Protein AF-A0A0B6D1J1-F1 (afdb_monomer)

Nearest PDB structures (foldseek):
  4tx5-assembly1_B  TM=2.620E-01  e=3.033E+00  Homo sapiens
  8auw-assembly1_D  TM=2.112E-01  e=9.955E+00  Homo sapiens

Mean predicted aligned error: 6.79 Å

pLDDT: mean 83.83, std 11.92, range [48.34, 97.12]

Structure (mmCIF, N/CA/C/O backbone):
data_AF-A0A0B6D1J1-F1
#
_entry.id   AF-A0A0B6D1J1-F1
#
loop_
_atom_site.group_PDB
_atom_site.id
_atom_site.type_symbol
_atom_site.label_atom_id
_atom_site.label_alt_id
_atom_site.label_comp_id
_atom_site.label_asym_id
_atom_site.label_entity_id
_atom_site.label_seq_id
_atom_site.pdbx_PDB_ins_code
_atom_site.Cartn_x
_atom_site.Cartn_y
_atom_site.Cartn_z
_atom_site.occupancy
_atom_site.B_iso_or_equiv
_atom_site.auth_seq_id
_atom_site.auth_comp_id
_atom_site.auth_asym_id
_atom_site.auth_atom_id
_atom_site.pdbx_PDB_model_num
ATOM 1 N N . MET A 1 1 ? -19.325 5.969 11.386 1.00 82.75 1 MET A N 1
ATOM 2 C CA . MET A 1 1 ? -17.862 6.088 11.192 1.00 82.75 1 MET A CA 1
ATOM 3 C C . MET A 1 1 ? -17.339 7.355 11.853 1.00 82.75 1 MET A C 1
ATOM 5 O O . MET A 1 1 ? -17.846 8.432 11.535 1.00 82.75 1 MET A O 1
ATOM 9 N N . SER A 1 2 ? -16.358 7.244 12.753 1.00 88.56 2 SER A N 1
ATOM 10 C CA . SER A 1 2 ? -15.745 8.402 13.421 1.00 88.56 2 SER A CA 1
ATOM 11 C C . SER A 1 2 ? -14.986 9.317 12.447 1.00 88.56 2 SER A C 1
ATOM 13 O O . SER A 1 2 ? -14.601 8.911 11.347 1.00 88.56 2 SER A O 1
ATOM 15 N N . LYS A 1 3 ? -14.756 10.581 12.847 1.00 91.69 3 LYS A N 1
ATOM 16 C CA . LYS A 1 3 ? -13.956 11.548 12.063 1.00 91.69 3 LYS A CA 1
ATOM 17 C C . LYS A 1 3 ? -12.537 11.027 11.802 1.00 91.69 3 LYS A C 1
ATOM 19 O O . LYS A 1 3 ? -12.043 11.158 10.689 1.00 91.69 3 LYS A O 1
ATOM 24 N N . ARG A 1 4 ? -11.922 10.391 12.805 1.00 93.44 4 ARG A N 1
ATOM 25 C CA . ARG A 1 4 ? -10.572 9.811 12.715 1.00 93.44 4 ARG A CA 1
ATOM 26 C C . ARG A 1 4 ? -10.514 8.728 11.644 1.00 93.44 4 ARG A C 1
ATOM 28 O O . ARG A 1 4 ? -9.652 8.767 10.778 1.00 93.44 4 ARG A O 1
ATOM 35 N N . LEU A 1 5 ? -11.497 7.831 11.635 1.00 93.31 5 LEU A N 1
ATOM 36 C CA . LEU A 1 5 ? -11.566 6.764 10.647 1.00 93.31 5 LEU A CA 1
ATOM 37 C C . LEU A 1 5 ? -11.818 7.317 9.234 1.00 93.31 5 LEU A C 1
ATOM 39 O O . LEU A 1 5 ? -11.213 6.840 8.283 1.00 93.31 5 LEU A O 1
ATOM 43 N N . LYS A 1 6 ? -12.627 8.381 9.074 1.00 93.81 6 LYS A N 1
ATOM 44 C CA . LYS A 1 6 ? -12.789 9.071 7.772 1.00 93.81 6 LYS A CA 1
ATOM 45 C C . LYS A 1 6 ? -11.457 9.560 7.207 1.00 93.81 6 LYS A C 1
ATOM 47 O O . LYS A 1 6 ? -11.212 9.355 6.024 1.00 93.81 6 LYS A O 1
ATOM 52 N N . ILE A 1 7 ? -10.609 10.154 8.045 1.00 95.44 7 ILE A N 1
ATOM 53 C CA . ILE A 1 7 ? -9.272 10.612 7.643 1.00 95.44 7 ILE A CA 1
ATOM 54 C C . ILE A 1 7 ? -8.420 9.431 7.172 1.00 95.44 7 ILE A C 1
ATOM 56 O O . ILE A 1 7 ? -7.828 9.519 6.104 1.00 95.44 7 ILE A O 1
ATOM 60 N N . ILE A 1 8 ? -8.427 8.307 7.900 1.00 96.75 8 ILE A N 1
ATOM 61 C CA . ILE A 1 8 ? -7.699 7.093 7.495 1.00 96.75 8 ILE A CA 1
ATOM 62 C C . ILE A 1 8 ? -8.105 6.636 6.091 1.00 96.75 8 ILE A C 1
ATOM 64 O O . ILE A 1 8 ? -7.239 6.407 5.254 1.00 96.75 8 ILE A O 1
ATOM 68 N N . PHE A 1 9 ? -9.405 6.553 5.797 1.00 96.12 9 PHE A N 1
ATOM 69 C CA . PHE A 1 9 ? -9.865 6.153 4.464 1.00 96.12 9 PHE A CA 1
ATOM 70 C C . PHE A 1 9 ? -9.455 7.144 3.367 1.00 96.12 9 PHE A C 1
ATOM 72 O O . PHE A 1 9 ? -9.105 6.709 2.272 1.00 96.12 9 PHE A O 1
ATOM 79 N N . TYR A 1 10 ? -9.450 8.453 3.640 1.00 95.75 10 TYR A N 1
ATOM 80 C CA . TYR A 1 10 ? -8.953 9.439 2.674 1.00 95.75 10 TYR A CA 1
ATOM 81 C C . TYR A 1 10 ? -7.457 9.283 2.411 1.00 95.75 10 TYR A C 1
ATOM 83 O O . TYR A 1 10 ? -7.052 9.245 1.253 1.00 95.75 10 TYR A O 1
ATOM 91 N N . VAL A 1 11 ? -6.652 9.131 3.465 1.00 96.75 11 VAL A N 1
ATOM 92 C CA . VAL A 1 11 ? -5.207 8.908 3.332 1.00 96.75 11 VAL A CA 1
ATOM 93 C C . VAL A 1 11 ? -4.943 7.625 2.546 1.00 96.75 11 VAL A C 1
ATOM 95 O O . VAL A 1 11 ? -4.202 7.661 1.572 1.00 96.75 11 VAL A O 1
ATOM 98 N N . LEU A 1 12 ? -5.607 6.514 2.886 1.00 96.69 12 LEU A N 1
ATOM 99 C CA . LEU A 1 12 ? -5.484 5.262 2.132 1.00 96.69 12 LEU A CA 1
ATOM 100 C C . LEU A 1 12 ? -5.881 5.435 0.663 1.00 96.69 12 LEU A C 1
ATOM 102 O O . LEU A 1 12 ? -5.181 4.938 -0.209 1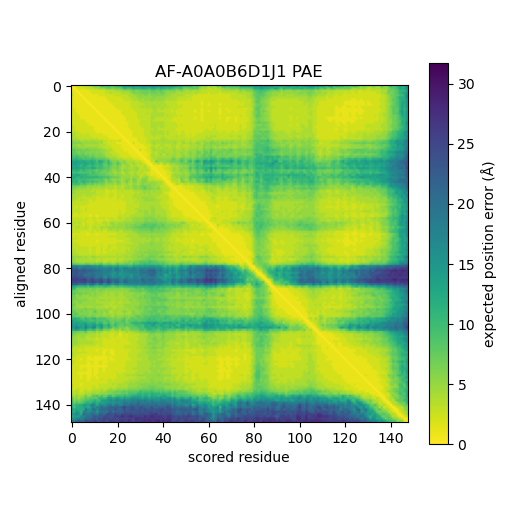.00 96.69 12 LEU A O 1
ATOM 106 N N . THR A 1 13 ? -6.954 6.173 0.372 1.00 95.81 13 THR A N 1
ATOM 107 C CA . THR A 1 13 ? -7.370 6.437 -1.016 1.00 95.81 13 THR A CA 1
ATOM 108 C C . THR A 1 13 ? -6.271 7.165 -1.789 1.00 95.81 13 THR A C 1
ATOM 110 O O . THR A 1 13 ? -5.932 6.752 -2.892 1.00 95.81 13 THR A O 1
ATOM 113 N N . ILE A 1 14 ? -5.677 8.208 -1.200 1.00 95.69 14 ILE A N 1
ATOM 114 C CA . ILE A 1 14 ? -4.584 8.967 -1.822 1.00 95.69 14 ILE A CA 1
ATOM 115 C C . ILE A 1 14 ? -3.379 8.058 -2.085 1.00 95.69 14 ILE A C 1
ATOM 117 O O . ILE A 1 14 ? -2.863 8.044 -3.198 1.00 95.69 14 ILE A O 1
ATOM 121 N N . LEU A 1 15 ? -2.971 7.256 -1.097 1.00 95.94 15 LEU A N 1
ATOM 122 C CA . LEU A 1 15 ? -1.832 6.344 -1.233 1.00 95.94 15 LEU A CA 1
ATOM 123 C C . LEU A 1 15 ? -2.053 5.304 -2.342 1.00 95.94 15 LEU A C 1
ATOM 125 O O . LEU A 1 15 ? -1.155 5.051 -3.140 1.00 95.94 15 LEU A O 1
ATOM 129 N N . TYR A 1 16 ? -3.257 4.739 -2.441 1.00 94.44 16 TYR A N 1
ATOM 130 C CA . TYR A 1 16 ? -3.592 3.794 -3.507 1.00 94.44 16 TYR A CA 1
ATOM 131 C C . TYR A 1 16 ? -3.670 4.460 -4.889 1.00 94.44 16 TYR A C 1
ATOM 133 O O . TYR A 1 16 ? -3.231 3.867 -5.872 1.00 94.44 16 TYR A O 1
ATOM 141 N N . ILE A 1 17 ? -4.155 5.703 -4.984 1.00 93.75 17 ILE A N 1
ATOM 142 C CA . ILE A 1 17 ? -4.114 6.477 -6.235 1.00 93.75 17 ILE A CA 1
ATOM 143 C C . ILE A 1 17 ? -2.665 6.719 -6.674 1.00 93.75 17 ILE A C 1
ATOM 145 O O . ILE A 1 17 ? -2.356 6.539 -7.851 1.00 93.75 17 ILE A O 1
ATOM 149 N N . MET A 1 18 ? -1.767 7.067 -5.745 1.00 93.56 18 MET A N 1
ATOM 150 C CA . MET A 1 18 ? -0.338 7.219 -6.045 1.00 93.56 18 MET A CA 1
ATOM 151 C C . MET A 1 18 ? 0.251 5.924 -6.619 1.00 93.56 18 MET A C 1
ATOM 153 O O . MET A 1 18 ? 0.915 5.976 -7.653 1.00 93.56 18 MET A O 1
ATOM 157 N N . LEU A 1 19 ? -0.064 4.764 -6.022 1.00 91.38 19 LEU A N 1
ATOM 158 C CA . LEU A 1 19 ? 0.367 3.464 -6.550 1.00 91.38 19 LEU A CA 1
ATOM 159 C C . LEU A 1 19 ? -0.160 3.200 -7.960 1.00 91.38 19 LEU A C 1
ATOM 161 O O . LEU A 1 19 ? 0.594 2.730 -8.810 1.00 91.38 19 LEU A O 1
ATOM 165 N N . ILE A 1 20 ? -1.434 3.498 -8.228 1.00 91.06 20 ILE A N 1
ATOM 166 C CA . ILE A 1 20 ? -2.028 3.310 -9.558 1.00 91.06 20 ILE A CA 1
ATOM 167 C C . ILE A 1 20 ? -1.290 4.164 -10.591 1.00 91.06 20 ILE A C 1
ATOM 169 O O . ILE A 1 20 ? -0.881 3.644 -11.627 1.00 91.06 20 ILE A O 1
ATOM 173 N N . ILE A 1 21 ? -1.076 5.449 -10.299 1.00 90.88 21 ILE A N 1
ATOM 174 C CA . ILE A 1 21 ? -0.376 6.371 -11.203 1.00 90.88 21 ILE A CA 1
ATOM 175 C C . ILE A 1 21 ? 1.051 5.880 -11.472 1.00 90.88 21 ILE A C 1
ATOM 177 O O . ILE A 1 21 ? 1.469 5.821 -12.628 1.00 90.88 21 ILE A O 1
ATOM 181 N N . ALA A 1 22 ? 1.782 5.477 -10.431 1.00 89.00 22 ALA A N 1
ATOM 182 C CA . ALA A 1 22 ? 3.161 5.017 -10.563 1.00 89.00 22 ALA A CA 1
ATOM 183 C C . ALA A 1 22 ? 3.280 3.708 -11.365 1.00 89.00 22 ALA A C 1
ATOM 185 O O . ALA A 1 22 ? 4.216 3.546 -12.154 1.00 89.00 22 ALA A O 1
ATOM 186 N N . ASN A 1 23 ? 2.310 2.799 -11.209 1.00 86.12 23 ASN A N 1
ATOM 187 C CA . ASN A 1 23 ? 2.220 1.584 -12.018 1.00 86.12 23 ASN A CA 1
ATOM 188 C C . ASN A 1 23 ? 1.908 1.917 -13.480 1.00 86.12 23 ASN A C 1
ATOM 190 O O . ASN A 1 23 ? 2.616 1.442 -14.359 1.00 86.12 23 ASN A O 1
ATOM 194 N N . ILE A 1 24 ? 0.911 2.766 -13.761 1.00 86.88 24 ILE A N 1
ATOM 195 C CA . ILE A 1 24 ? 0.579 3.175 -15.138 1.00 86.88 24 ILE A CA 1
ATOM 196 C C . ILE A 1 24 ? 1.794 3.809 -15.820 1.00 86.88 24 ILE A C 1
ATOM 198 O O . ILE A 1 24 ? 2.106 3.454 -16.954 1.00 86.88 24 ILE A O 1
ATOM 202 N N . TRP A 1 25 ? 2.511 4.698 -15.128 1.00 86.31 25 TRP A N 1
ATOM 203 C CA . TRP A 1 25 ? 3.728 5.303 -15.665 1.00 86.31 25 TRP A CA 1
ATOM 204 C C . TRP A 1 25 ? 4.784 4.239 -15.996 1.00 86.31 25 TRP A C 1
ATOM 206 O O . TRP A 1 25 ? 5.299 4.222 -17.113 1.00 86.31 25 TRP A O 1
ATOM 216 N N . GLY A 1 26 ? 5.049 3.302 -15.081 1.00 82.25 26 GLY A N 1
ATOM 217 C CA . GLY A 1 26 ? 5.978 2.196 -15.333 1.00 82.25 26 GLY A CA 1
ATOM 218 C C . GLY A 1 26 ? 5.592 1.367 -16.565 1.00 82.25 26 GLY A C 1
ATOM 219 O O . GLY A 1 26 ? 6.431 1.111 -17.428 1.00 82.25 26 GLY A O 1
ATOM 220 N N . LEU A 1 27 ? 4.306 1.028 -16.703 1.00 83.38 27 LEU A N 1
ATOM 221 C CA . LEU A 1 27 ? 3.784 0.275 -17.848 1.00 83.38 27 LEU A CA 1
ATOM 222 C C . LEU A 1 27 ? 3.956 1.029 -19.170 1.00 83.38 27 LEU A C 1
ATOM 224 O O . LEU A 1 27 ? 4.368 0.430 -20.160 1.00 83.38 27 LEU A O 1
ATOM 228 N N . VAL A 1 28 ? 3.682 2.337 -19.192 1.00 84.50 28 VAL A N 1
ATOM 229 C CA . VAL A 1 28 ? 3.886 3.181 -20.381 1.00 84.50 28 VAL A CA 1
ATOM 230 C C . VAL A 1 28 ? 5.371 3.265 -20.745 1.00 84.50 28 VAL A C 1
ATOM 232 O O . VAL A 1 28 ? 5.718 3.170 -21.920 1.00 84.50 28 VAL A O 1
ATOM 235 N N . GLY A 1 29 ? 6.259 3.385 -19.754 1.00 81.94 29 GLY A N 1
ATOM 236 C CA . GLY A 1 29 ? 7.708 3.399 -19.971 1.00 81.94 29 GLY A CA 1
ATOM 237 C C . GLY A 1 29 ? 8.219 2.115 -20.633 1.00 81.94 29 GLY A C 1
ATOM 238 O O . GLY A 1 29 ? 8.954 2.178 -21.621 1.00 81.94 29 GLY A O 1
ATOM 239 N N . ILE A 1 30 ? 7.769 0.954 -20.148 1.00 80.62 30 ILE A N 1
ATOM 240 C CA . ILE A 1 30 ? 8.089 -0.350 -20.748 1.00 80.62 30 ILE A CA 1
ATOM 241 C C . ILE A 1 30 ? 7.471 -0.463 -22.147 1.00 80.62 30 ILE A C 1
ATOM 243 O O . ILE A 1 30 ? 8.162 -0.872 -23.077 1.00 80.62 30 ILE A O 1
ATOM 247 N N . ALA A 1 31 ? 6.213 -0.044 -22.330 1.00 84.12 31 ALA A N 1
ATOM 248 C CA . ALA A 1 31 ? 5.531 -0.092 -23.626 1.00 84.12 31 ALA A CA 1
ATOM 249 C C . ALA A 1 31 ? 6.293 0.688 -24.704 1.00 84.12 31 ALA A C 1
ATOM 251 O O . ALA A 1 31 ? 6.473 0.192 -25.813 1.00 84.12 31 ALA A O 1
ATOM 252 N N . ASN A 1 32 ? 6.766 1.887 -24.360 1.00 85.12 32 ASN A N 1
ATOM 253 C CA . ASN A 1 32 ? 7.506 2.753 -25.273 1.00 85.12 32 ASN A CA 1
ATOM 254 C C . ASN A 1 32 ? 8.905 2.211 -25.600 1.00 85.12 32 ASN A C 1
ATOM 256 O O . ASN A 1 32 ? 9.427 2.498 -26.673 1.00 85.12 32 ASN A O 1
ATOM 260 N N . SER A 1 33 ? 9.507 1.445 -24.687 1.00 86.12 33 SER A N 1
ATOM 261 C CA . SER A 1 33 ? 10.897 0.983 -24.813 1.00 86.12 33 SER A CA 1
ATOM 262 C C . SER A 1 33 ? 11.013 -0.416 -25.425 1.00 86.12 33 SER A C 1
ATOM 264 O O . SER A 1 33 ? 11.943 -0.683 -26.178 1.00 86.12 33 SER A O 1
ATOM 266 N N . PHE A 1 34 ? 10.069 -1.308 -25.116 1.00 84.81 34 PHE A N 1
ATOM 267 C CA . PHE A 1 34 ? 10.130 -2.736 -25.456 1.00 84.81 34 PHE A CA 1
ATOM 268 C C . PHE A 1 34 ? 8.861 -3.258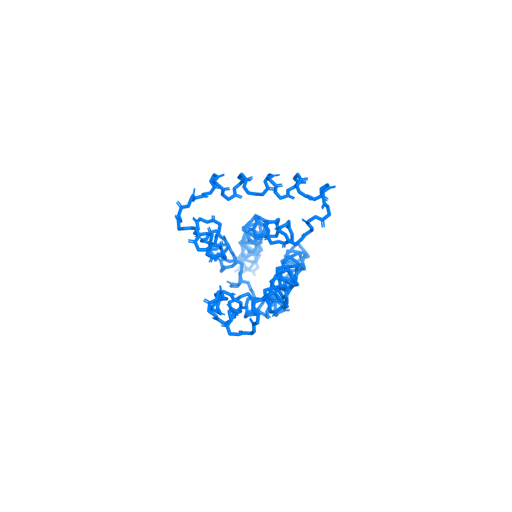 -26.149 1.00 84.81 34 PHE A C 1
ATOM 270 O O . PHE A 1 34 ? 8.820 -4.407 -26.586 1.00 84.81 34 PHE A O 1
ATOM 277 N N . GLY A 1 35 ? 7.826 -2.423 -26.282 1.00 85.12 35 GLY A N 1
ATOM 278 C CA . GLY A 1 35 ? 6.553 -2.791 -26.894 1.00 85.12 35 GLY A CA 1
ATOM 279 C C . GLY A 1 35 ? 5.553 -3.436 -25.926 1.00 85.12 35 GLY A C 1
ATOM 280 O O . GLY A 1 35 ? 5.866 -3.835 -24.806 1.00 85.12 35 GLY A O 1
ATOM 281 N N . VAL A 1 36 ? 4.298 -3.542 -26.374 1.00 81.75 36 VAL A N 1
ATOM 282 C CA . VAL A 1 36 ? 3.153 -3.987 -25.550 1.00 81.75 36 VAL A CA 1
ATOM 283 C C . VAL A 1 36 ? 3.253 -5.460 -25.133 1.00 81.75 36 VAL A C 1
ATOM 285 O O . VAL A 1 36 ? 2.791 -5.824 -24.053 1.00 81.75 36 VAL A O 1
ATOM 288 N N . SER A 1 37 ? 3.875 -6.315 -25.950 1.00 80.12 37 SER A N 1
ATOM 289 C CA . SER A 1 37 ? 4.071 -7.733 -25.616 1.00 80.12 37 SER A CA 1
ATOM 290 C C . SER A 1 37 ? 4.930 -7.916 -24.366 1.00 80.12 37 SER A C 1
ATOM 292 O O . SER A 1 37 ? 4.629 -8.778 -23.542 1.00 80.12 37 SER A O 1
ATOM 294 N N . GLU A 1 38 ? 5.949 -7.072 -24.194 1.00 78.25 38 GLU A N 1
ATOM 295 C CA . GLU A 1 38 ? 6.848 -7.134 -23.041 1.00 78.25 38 GLU A CA 1
ATOM 296 C C . GLU A 1 38 ? 6.195 -6.560 -21.780 1.00 78.25 38 GLU A C 1
ATOM 298 O O . GLU A 1 38 ? 6.391 -7.057 -20.675 1.00 78.25 38 GLU A O 1
ATOM 303 N N . VAL A 1 39 ? 5.308 -5.574 -21.934 1.00 76.12 39 VAL A N 1
ATOM 304 C CA . VAL A 1 39 ? 4.470 -5.106 -20.824 1.00 76.12 39 VAL A CA 1
ATOM 305 C C . VAL A 1 39 ? 3.640 -6.260 -20.271 1.00 76.12 39 VAL A C 1
ATOM 307 O O . VAL A 1 39 ? 3.629 -6.486 -19.065 1.00 76.12 39 VAL A O 1
ATOM 310 N N . LEU A 1 40 ? 2.972 -7.029 -21.131 1.00 75.81 40 LEU A N 1
ATOM 311 C CA . LEU A 1 40 ? 2.130 -8.144 -20.690 1.00 75.81 40 LEU A CA 1
ATOM 312 C C . LEU A 1 40 ? 2.936 -9.272 -20.030 1.00 75.81 40 LEU A C 1
ATOM 314 O O . LEU A 1 40 ? 2.426 -9.913 -19.113 1.00 75.81 40 LEU A O 1
ATOM 318 N N . SER A 1 41 ? 4.182 -9.500 -20.458 1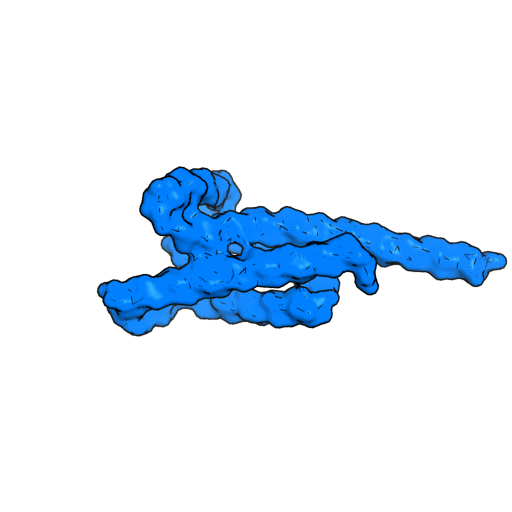.00 75.38 41 SER A N 1
ATOM 319 C CA . SER A 1 41 ? 5.054 -10.522 -19.869 1.00 75.38 41 SER A CA 1
ATOM 320 C C . SER A 1 41 ? 5.626 -10.091 -18.510 1.00 75.38 41 SER A C 1
ATOM 322 O O . SER A 1 41 ? 5.795 -10.928 -17.618 1.00 75.38 41 SER A O 1
ATOM 324 N N . GLN A 1 42 ? 5.908 -8.798 -18.322 1.00 70.00 42 GLN A N 1
ATOM 325 C CA . GLN A 1 42 ? 6.526 -8.270 -17.102 1.00 70.00 42 GLN A CA 1
ATOM 326 C C . GLN A 1 42 ? 5.520 -7.760 -16.061 1.00 70.00 42 GLN A C 1
ATOM 328 O O . GLN A 1 42 ? 5.851 -7.677 -14.878 1.00 70.00 42 GLN A O 1
ATOM 333 N N . THR A 1 43 ? 4.277 -7.474 -16.454 1.00 73.19 43 THR A N 1
ATOM 334 C CA . THR A 1 43 ? 3.253 -6.980 -15.526 1.00 73.19 43 THR A CA 1
ATOM 335 C C . THR A 1 43 ? 2.710 -8.094 -14.647 1.00 73.19 43 THR A 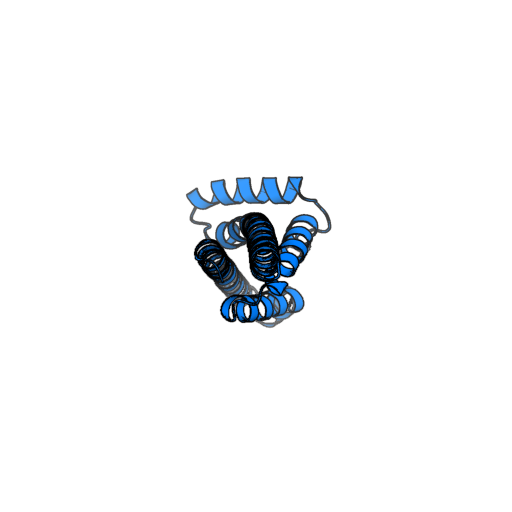C 1
ATOM 337 O O . THR A 1 43 ? 2.138 -9.074 -15.125 1.00 73.19 43 THR A O 1
ATOM 340 N N . ASN A 1 44 ? 2.754 -7.894 -13.332 1.00 77.56 44 ASN A N 1
ATOM 341 C CA . ASN A 1 44 ? 1.968 -8.707 -12.416 1.00 77.56 44 ASN A CA 1
ATOM 342 C C . ASN A 1 44 ? 0.49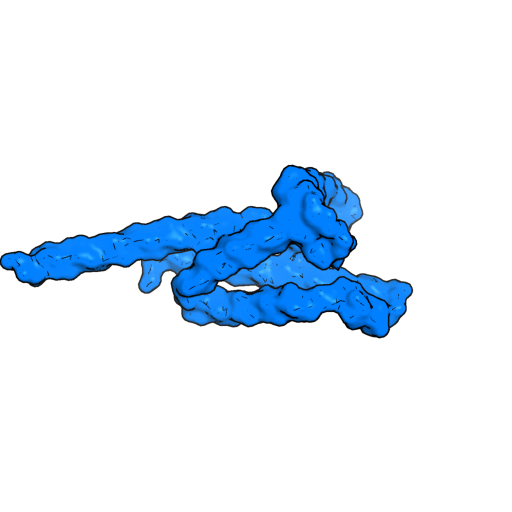6 -8.249 -12.450 1.00 77.56 44 ASN A C 1
ATOM 344 O O . ASN A 1 44 ? 0.066 -7.400 -11.668 1.00 77.56 44 ASN A O 1
ATOM 348 N N . VAL A 1 45 ? -0.283 -8.801 -13.387 1.00 75.94 45 VAL A N 1
ATOM 349 C CA . VAL A 1 45 ? -1.700 -8.439 -13.598 1.00 75.94 45 VAL A CA 1
ATOM 350 C C . VAL A 1 45 ? -2.531 -8.636 -12.325 1.00 75.94 45 VAL A C 1
ATOM 352 O O . VAL A 1 45 ? -3.409 -7.827 -12.026 1.00 75.94 45 VAL A O 1
ATOM 355 N N . ILE A 1 46 ? -2.216 -9.666 -11.531 1.00 79.31 46 ILE A N 1
ATOM 356 C CA . ILE A 1 46 ? -2.894 -9.950 -10.259 1.00 79.31 46 ILE A CA 1
ATOM 357 C C . ILE A 1 46 ? -2.698 -8.790 -9.279 1.00 79.31 46 ILE A C 1
ATOM 359 O O . ILE A 1 46 ? -3.656 -8.358 -8.639 1.00 79.31 46 ILE A O 1
ATOM 363 N N . TYR A 1 47 ? -1.484 -8.247 -9.190 1.00 81.88 47 TYR A N 1
ATOM 364 C CA . TYR A 1 47 ? -1.188 -7.102 -8.331 1.00 81.88 47 TYR A CA 1
ATOM 365 C C . TYR A 1 47 ? -1.955 -5.841 -8.754 1.00 81.88 47 TYR A C 1
ATOM 367 O O . TYR A 1 47 ? -2.582 -5.194 -7.912 1.00 81.88 47 TYR A O 1
ATOM 375 N N . VAL A 1 48 ? -1.977 -5.525 -10.053 1.00 83.06 48 VAL A N 1
ATOM 376 C CA . VAL A 1 48 ? -2.707 -4.354 -10.574 1.00 83.06 48 VAL A CA 1
ATOM 377 C C . VAL A 1 48 ? -4.206 -4.473 -10.285 1.00 83.06 48 VAL A C 1
ATOM 379 O O . VAL A 1 48 ? -4.819 -3.536 -9.772 1.00 83.06 48 VAL A O 1
ATOM 382 N N . LEU A 1 49 ? -4.795 -5.646 -10.539 1.00 87.00 49 LEU A N 1
ATOM 383 C CA . LEU A 1 49 ? -6.199 -5.908 -10.224 1.00 87.00 49 LEU A CA 1
ATOM 384 C C . LEU A 1 49 ? -6.476 -5.802 -8.719 1.00 87.00 49 LEU A C 1
ATOM 386 O O . LEU A 1 49 ? -7.471 -5.192 -8.326 1.00 87.00 49 LEU A O 1
ATOM 390 N N . ALA A 1 50 ? -5.592 -6.336 -7.873 1.00 87.75 50 ALA A N 1
ATOM 391 C CA . ALA A 1 50 ? -5.737 -6.259 -6.422 1.00 87.75 50 ALA A CA 1
ATOM 392 C C . ALA A 1 50 ? -5.753 -4.806 -5.924 1.00 87.75 50 ALA A C 1
ATOM 394 O O . ALA A 1 50 ? -6.623 -4.441 -5.132 1.00 87.75 50 ALA A O 1
ATOM 395 N N . ILE A 1 51 ? -4.851 -3.955 -6.427 1.00 90.50 51 ILE A N 1
ATOM 396 C CA . ILE A 1 51 ? -4.828 -2.522 -6.103 1.00 90.50 51 ILE A CA 1
ATOM 397 C C . ILE A 1 51 ? -6.142 -1.850 -6.497 1.00 90.50 51 ILE A C 1
ATOM 399 O O . ILE A 1 51 ? -6.719 -1.128 -5.682 1.00 90.50 51 ILE A O 1
ATOM 403 N N . LEU A 1 52 ? -6.644 -2.094 -7.709 1.00 91.06 52 LEU A N 1
ATOM 404 C CA . LEU A 1 52 ? -7.888 -1.485 -8.191 1.00 91.06 52 LEU A CA 1
ATOM 405 C C . LEU A 1 52 ? -9.095 -1.901 -7.340 1.00 91.06 52 LEU A C 1
ATOM 407 O O . LEU A 1 52 ? -9.877 -1.052 -6.904 1.00 91.06 52 LEU A O 1
ATOM 411 N N . VAL A 1 53 ? -9.218 -3.197 -7.044 1.00 91.88 53 VAL A N 1
ATOM 412 C CA . VAL A 1 53 ? -10.301 -3.743 -6.214 1.00 91.88 53 VAL A CA 1
ATOM 413 C C . VAL A 1 53 ? -10.251 -3.163 -4.800 1.00 91.88 53 VAL A C 1
ATOM 415 O O . VAL A 1 53 ? -11.273 -2.725 -4.269 1.00 91.88 53 VAL A O 1
ATOM 418 N N . ILE A 1 54 ? -9.067 -3.095 -4.192 1.00 93.06 54 ILE A N 1
ATOM 419 C CA . ILE A 1 54 ? -8.907 -2.521 -2.853 1.00 93.06 54 ILE A CA 1
ATOM 420 C C . ILE A 1 54 ? -9.244 -1.031 -2.850 1.00 93.06 54 ILE A C 1
ATOM 422 O O . ILE A 1 54 ? -9.995 -0.582 -1.986 1.00 93.06 54 ILE A O 1
ATOM 426 N N . THR A 1 55 ? -8.784 -0.278 -3.849 1.00 93.19 55 THR A N 1
ATOM 427 C CA . THR A 1 55 ? -9.095 1.154 -3.994 1.00 93.19 55 THR A CA 1
ATOM 428 C C . THR A 1 55 ? -10.604 1.395 -4.059 1.00 93.19 55 THR A C 1
ATOM 430 O O . THR A 1 55 ? -11.131 2.303 -3.405 1.00 93.19 55 THR A O 1
ATOM 433 N N . PHE A 1 56 ? -11.332 0.540 -4.781 1.00 92.62 56 PHE A N 1
ATOM 434 C CA . PHE A 1 56 ? -12.790 0.585 -4.832 1.00 92.62 56 PHE A CA 1
ATOM 435 C C . PHE A 1 56 ? -13.431 0.343 -3.453 1.00 92.62 56 PHE A C 1
ATOM 437 O O . PHE A 1 56 ? -14.320 1.091 -3.035 1.00 92.62 56 PHE A O 1
ATOM 444 N N . PHE A 1 57 ? -12.961 -0.657 -2.701 1.00 92.69 57 PHE A N 1
ATOM 445 C CA . PHE A 1 57 ? -13.472 -0.939 -1.355 1.00 92.69 57 PHE A CA 1
ATOM 446 C C . PHE A 1 57 ? -13.118 0.141 -0.321 1.00 92.69 57 PHE A C 1
ATOM 448 O O . PHE A 1 57 ? -13.947 0.445 0.544 1.00 92.69 57 PHE A O 1
ATOM 455 N N . ILE A 1 58 ? -11.939 0.762 -0.428 1.00 92.25 58 ILE A N 1
ATOM 456 C CA . ILE A 1 58 ? -11.555 1.935 0.372 1.00 92.25 58 ILE A CA 1
ATOM 457 C C . ILE A 1 58 ? -12.509 3.098 0.074 1.00 92.25 58 ILE A C 1
ATOM 459 O O . ILE A 1 58 ? -13.018 3.725 1.004 1.00 92.25 58 ILE A O 1
ATOM 463 N N . SER A 1 59 ? -12.830 3.339 -1.199 1.00 88.81 59 SER A N 1
ATOM 464 C CA . SER A 1 59 ? -13.762 4.400 -1.614 1.00 88.81 59 SER A CA 1
ATOM 465 C C . SER A 1 59 ? -15.171 4.191 -1.044 1.00 88.81 59 SER A C 1
ATOM 467 O O . SER A 1 59 ? -15.826 5.143 -0.620 1.00 88.81 59 SER A O 1
ATOM 469 N N . LYS A 1 60 ? -15.611 2.931 -0.928 1.00 92.25 60 LYS A N 1
ATOM 470 C CA . LYS A 1 60 ? -16.858 2.551 -0.239 1.00 92.25 60 LYS A CA 1
ATOM 471 C C . LYS A 1 60 ? -16.778 2.595 1.291 1.00 92.25 60 LYS A C 1
ATOM 473 O O . LYS A 1 60 ? -17.785 2.361 1.954 1.00 92.25 60 LYS A O 1
ATOM 478 N N . ARG A 1 61 ? -15.612 2.911 1.863 1.00 89.44 61 ARG A N 1
ATOM 479 C CA . ARG A 1 61 ? -15.349 2.989 3.310 1.00 89.44 61 ARG A CA 1
ATOM 480 C C . ARG A 1 61 ? -15.643 1.686 4.064 1.00 89.44 61 ARG A C 1
ATOM 482 O O . ARG A 1 61 ? -16.127 1.711 5.194 1.00 89.44 61 ARG A O 1
ATOM 489 N N . SER A 1 62 ? -15.358 0.542 3.439 1.00 91.00 62 SER A N 1
ATOM 490 C CA . SER A 1 62 ? -15.540 -0.773 4.065 1.00 91.00 62 SER A CA 1
ATOM 491 C C . SER A 1 62 ? -14.459 -1.040 5.117 1.00 91.00 62 SER A C 1
ATOM 493 O O . SER A 1 62 ? -13.282 -1.099 4.780 1.00 91.00 62 SER A O 1
ATOM 495 N N . TYR A 1 63 ? -14.829 -1.245 6.387 1.00 88.50 63 TYR A N 1
ATOM 496 C CA . TYR A 1 63 ? -13.865 -1.483 7.479 1.00 88.50 63 TYR A CA 1
ATOM 497 C C . TYR A 1 63 ? -13.025 -2.752 7.290 1.00 88.50 63 TYR A C 1
ATOM 499 O O . TYR A 1 63 ? -11.868 -2.783 7.700 1.00 88.50 63 TYR A O 1
ATOM 507 N N . TYR A 1 64 ? -13.576 -3.763 6.609 1.00 89.19 64 TYR A N 1
ATOM 508 C CA . TYR A 1 64 ? -12.866 -5.002 6.276 1.00 89.19 64 TYR A CA 1
ATOM 509 C C . TYR A 1 64 ? -11.638 -4.765 5.394 1.00 89.19 64 TYR A C 1
ATOM 511 O O . TYR A 1 64 ? -10.738 -5.597 5.367 1.00 89.19 64 TYR A O 1
ATOM 519 N N . VAL A 1 65 ? -11.571 -3.624 4.700 1.00 93.38 65 VAL A N 1
ATOM 520 C CA . VAL A 1 65 ? -10.433 -3.298 3.842 1.00 93.38 65 VAL A CA 1
ATOM 521 C C . VAL A 1 65 ? -9.173 -2.977 4.644 1.00 93.38 65 VAL A C 1
ATOM 523 O O . VAL A 1 65 ? -8.080 -3.168 4.136 1.00 93.38 65 VAL A O 1
ATOM 526 N N . LEU A 1 66 ? -9.294 -2.531 5.898 1.00 94.62 66 LEU A N 1
ATOM 527 C CA . LEU A 1 66 ? -8.148 -2.141 6.724 1.00 94.62 66 LEU A CA 1
ATOM 528 C C . LEU A 1 66 ? -7.179 -3.315 6.971 1.00 94.62 66 LEU A C 1
ATOM 530 O O . LEU A 1 66 ? -6.014 -3.193 6.590 1.00 94.62 66 LEU A O 1
ATOM 534 N N . PRO A 1 67 ? -7.615 -4.473 7.511 1.00 93.38 67 PRO A N 1
ATOM 535 C CA . PRO A 1 67 ? -6.719 -5.620 7.661 1.00 93.38 67 PRO A CA 1
ATOM 536 C C . PRO A 1 67 ? -6.233 -6.171 6.313 1.00 93.38 67 PRO A C 1
ATOM 538 O O . PRO A 1 67 ? -5.105 -6.648 6.232 1.00 93.38 67 PRO A O 1
ATOM 541 N N . ILE A 1 68 ? -7.035 -6.068 5.246 1.00 93.75 68 ILE A N 1
ATOM 542 C CA . ILE A 1 68 ? -6.630 -6.496 3.897 1.00 93.75 68 ILE A CA 1
ATOM 543 C C . ILE A 1 68 ? -5.478 -5.628 3.376 1.00 93.75 68 ILE A C 1
ATOM 545 O O . ILE A 1 68 ? -4.482 -6.168 2.903 1.00 93.75 68 ILE A O 1
ATOM 549 N N . CYS A 1 69 ? -5.580 -4.300 3.500 1.00 94.31 69 CYS A N 1
ATOM 550 C CA . CYS A 1 69 ? -4.519 -3.366 3.123 1.00 94.31 69 CYS A CA 1
ATOM 551 C C . CYS A 1 69 ? -3.223 -3.654 3.884 1.00 94.31 69 CYS A C 1
ATOM 553 O O . CYS A 1 69 ? -2.153 -3.643 3.279 1.00 94.31 69 CYS A O 1
ATOM 555 N N . PHE A 1 70 ? -3.327 -3.935 5.188 1.00 94.12 70 PHE A N 1
ATOM 556 C CA . PHE A 1 70 ? -2.179 -4.293 6.016 1.00 94.12 70 PHE A CA 1
ATOM 557 C C . PHE A 1 70 ? -1.498 -5.558 5.492 1.00 94.12 70 PHE A C 1
ATOM 559 O O . PHE A 1 70 ? -0.337 -5.515 5.099 1.00 94.12 70 PHE A O 1
ATOM 566 N N . ILE A 1 71 ? -2.239 -6.668 5.420 1.00 92.06 71 ILE A N 1
ATOM 567 C CA . ILE A 1 71 ? -1.691 -7.972 5.029 1.00 92.06 71 ILE A CA 1
ATOM 568 C C . ILE A 1 71 ? -1.105 -7.913 3.618 1.00 92.06 71 ILE A C 1
ATOM 570 O O . ILE A 1 71 ? 0.018 -8.369 3.408 1.00 92.06 71 ILE A O 1
ATOM 574 N N . LEU A 1 72 ? -1.835 -7.336 2.659 1.00 89.12 72 LEU A N 1
ATOM 575 C CA . LEU A 1 72 ? -1.394 -7.306 1.270 1.00 89.12 72 LEU A CA 1
ATOM 576 C C . LEU A 1 72 ? -0.133 -6.457 1.093 1.00 89.12 72 LEU A C 1
ATOM 578 O O . LEU A 1 72 ? 0.799 -6.907 0.431 1.00 89.12 72 LEU A O 1
ATOM 582 N N . MET A 1 73 ? -0.081 -5.248 1.661 1.00 90.00 73 MET A N 1
ATOM 583 C CA . MET A 1 73 ? 1.102 -4.400 1.492 1.00 90.00 73 MET A CA 1
ATOM 584 C C . MET A 1 73 ? 2.296 -4.916 2.284 1.00 90.00 73 MET A C 1
ATOM 586 O O . MET A 1 73 ? 3.409 -4.861 1.780 1.00 90.00 73 MET A O 1
ATOM 590 N N . THR A 1 74 ? 2.098 -5.504 3.465 1.00 89.19 74 THR A N 1
ATOM 591 C CA . THR A 1 74 ? 3.194 -6.172 4.178 1.00 89.19 74 THR A CA 1
ATOM 592 C C . THR A 1 74 ? 3.729 -7.365 3.388 1.00 89.19 74 THR A C 1
ATOM 594 O O . THR A 1 74 ? 4.941 -7.501 3.245 1.00 89.19 74 THR A O 1
ATOM 597 N N . TYR A 1 75 ? 2.852 -8.195 2.816 1.00 85.69 75 TYR A N 1
ATOM 598 C CA . TYR A 1 75 ? 3.267 -9.271 1.915 1.00 85.69 75 TYR A CA 1
ATOM 599 C C . TYR A 1 75 ? 4.053 -8.723 0.720 1.00 85.69 75 TYR A C 1
ATOM 601 O O . TYR A 1 75 ? 5.106 -9.257 0.373 1.00 85.69 75 TYR A O 1
ATOM 609 N N . TRP A 1 76 ? 3.580 -7.630 0.123 1.00 81.00 76 TRP A N 1
ATOM 610 C CA . TRP A 1 76 ? 4.239 -6.987 -1.007 1.00 81.00 76 TRP A CA 1
ATOM 611 C C . TRP A 1 76 ? 5.627 -6.438 -0.647 1.00 81.00 76 TRP A C 1
ATOM 613 O O . TRP A 1 76 ? 6.569 -6.665 -1.397 1.00 81.00 76 TRP A O 1
ATOM 623 N N . LEU A 1 77 ? 5.792 -5.808 0.520 1.00 85.38 77 LEU A N 1
ATOM 624 C CA . LEU A 1 77 ? 7.097 -5.340 1.008 1.00 85.38 77 LEU A CA 1
ATOM 625 C C . LEU A 1 77 ? 8.073 -6.496 1.270 1.00 85.38 77 LEU A C 1
ATOM 627 O O . LEU A 1 77 ? 9.268 -6.352 1.047 1.00 85.38 77 LEU A O 1
ATOM 631 N N . ILE A 1 78 ? 7.575 -7.645 1.736 1.00 82.06 78 ILE A N 1
ATOM 632 C CA . ILE A 1 78 ? 8.407 -8.831 1.992 1.00 82.06 78 ILE A CA 1
ATOM 633 C C . ILE A 1 78 ? 8.828 -9.514 0.684 1.00 82.06 78 ILE A C 1
ATOM 635 O O . ILE A 1 78 ? 9.929 -10.054 0.599 1.00 82.06 78 ILE A O 1
ATOM 639 N N . THR A 1 79 ? 7.946 -9.529 -0.317 1.00 72.38 79 THR A N 1
ATOM 640 C CA . THR A 1 79 ? 8.128 -10.327 -1.540 1.00 72.38 79 THR A CA 1
ATOM 641 C C . THR A 1 79 ? 8.589 -9.536 -2.761 1.00 72.38 79 THR A C 1
ATOM 643 O O . THR A 1 79 ? 9.027 -10.167 -3.717 1.00 72.38 79 THR A O 1
ATOM 646 N N . LEU A 1 80 ? 8.489 -8.199 -2.746 1.00 68.44 80 LEU A N 1
ATOM 647 C CA . LEU A 1 80 ? 8.874 -7.271 -3.826 1.00 68.44 80 LEU A CA 1
ATOM 648 C C . LEU A 1 80 ? 8.564 -7.778 -5.255 1.00 68.44 80 LEU A C 1
ATOM 650 O O . LEU A 1 80 ? 9.426 -7.793 -6.137 1.00 68.44 80 LEU A O 1
ATOM 654 N N . PRO A 1 81 ? 7.308 -8.157 -5.552 1.00 55.47 81 PRO A N 1
ATOM 655 C CA . PRO A 1 81 ? 6.980 -8.863 -6.786 1.00 55.47 81 PRO A CA 1
ATOM 656 C C . PRO A 1 81 ? 7.093 -8.009 -8.061 1.00 55.47 81 PRO A C 1
ATOM 658 O O . PRO A 1 81 ? 7.066 -8.580 -9.149 1.00 55.47 81 PRO A O 1
ATOM 661 N N . ILE A 1 82 ? 7.213 -6.673 -7.968 1.00 48.97 82 ILE A N 1
ATOM 662 C CA . ILE A 1 82 ? 7.301 -5.788 -9.151 1.00 48.97 82 ILE A CA 1
ATOM 663 C C . ILE A 1 82 ? 8.630 -5.952 -9.897 1.00 48.97 82 ILE A C 1
ATOM 665 O O . ILE A 1 82 ? 8.644 -5.861 -11.119 1.00 48.97 82 ILE A O 1
ATOM 669 N N . PHE A 1 83 ? 9.725 -6.266 -9.203 1.00 48.50 83 PHE A N 1
ATOM 670 C CA . PHE A 1 83 ? 11.039 -6.404 -9.842 1.00 48.50 83 PHE A CA 1
ATOM 671 C C . PHE A 1 83 ? 11.447 -7.860 -10.100 1.00 48.50 83 PHE A C 1
ATOM 673 O O . PHE A 1 83 ? 12.576 -8.113 -10.505 1.00 48.50 83 PHE A O 1
ATOM 680 N N . ARG A 1 84 ? 10.552 -8.835 -9.854 1.00 48.50 84 ARG A N 1
ATOM 681 C CA . ARG A 1 84 ? 10.883 -10.278 -9.832 1.00 48.50 84 ARG A CA 1
ATOM 682 C C . ARG A 1 84 ? 12.097 -10.616 -8.948 1.00 48.50 84 ARG A C 1
ATOM 684 O O . ARG A 1 84 ? 12.685 -11.685 -9.096 1.00 48.50 84 ARG A O 1
ATOM 691 N N . VAL A 1 85 ? 12.459 -9.731 -8.021 1.00 52.00 85 VAL A N 1
ATOM 692 C CA . VAL A 1 85 ? 13.531 -9.969 -7.061 1.00 52.00 85 VAL A CA 1
ATOM 693 C C . VAL A 1 85 ? 12.915 -10.759 -5.917 1.00 52.00 85 VAL A C 1
ATOM 695 O O . VAL A 1 85 ? 12.139 -10.244 -5.114 1.00 52.00 85 VAL A O 1
ATOM 698 N N . LEU A 1 86 ? 13.142 -12.067 -5.943 1.00 53.06 86 LEU A N 1
ATOM 699 C CA . LEU A 1 86 ? 12.523 -12.998 -5.018 1.00 53.06 86 LEU A CA 1
ATOM 700 C C . LEU A 1 86 ? 13.160 -12.837 -3.625 1.00 53.06 86 LEU A C 1
ATOM 702 O O . LEU A 1 86 ? 14.322 -13.173 -3.444 1.00 53.06 86 LEU A O 1
ATOM 706 N N . GLN A 1 87 ? 12.358 -12.423 -2.638 1.00 58.28 87 GLN A N 1
ATOM 707 C CA . GLN A 1 87 ? 12.624 -12.594 -1.196 1.00 58.28 87 GLN A CA 1
ATOM 708 C C . GLN A 1 87 ? 13.815 -11.836 -0.574 1.00 58.28 87 GLN A C 1
ATOM 710 O O . GLN A 1 87 ? 14.462 -12.362 0.330 1.00 58.28 87 GLN A O 1
ATOM 715 N N . ASP A 1 88 ? 14.047 -10.569 -0.915 1.00 65.25 88 ASP A N 1
ATOM 716 C CA . ASP A 1 88 ? 15.072 -9.798 -0.184 1.00 65.25 88 ASP A CA 1
ATOM 717 C C . ASP A 1 88 ? 14.615 -9.331 1.223 1.00 65.25 88 ASP A C 1
ATOM 719 O O . ASP A 1 88 ? 15.406 -8.859 2.046 1.00 65.25 88 ASP A O 1
ATOM 723 N N . GLY A 1 89 ? 13.322 -9.489 1.534 1.00 73.88 89 GLY A N 1
ATOM 724 C CA . GLY A 1 89 ? 12.747 -9.199 2.845 1.00 73.88 89 GLY A CA 1
ATOM 725 C C . GLY A 1 89 ? 12.582 -7.705 3.154 1.00 73.88 89 GLY A C 1
ATOM 726 O O . GLY A 1 89 ? 12.882 -6.819 2.353 1.00 73.88 89 GLY A O 1
ATOM 727 N N . LEU A 1 90 ? 12.085 -7.409 4.362 1.00 82.88 90 LEU A N 1
ATOM 728 C CA . LEU A 1 90 ? 11.764 -6.037 4.788 1.00 82.88 90 LEU A CA 1
ATOM 729 C C . LEU A 1 90 ? 12.979 -5.101 4.781 1.00 82.88 90 LEU A C 1
ATOM 731 O O . LEU A 1 90 ? 12.838 -3.924 4.461 1.00 82.88 90 LEU A O 1
ATOM 735 N N . MET A 1 91 ? 14.164 -5.610 5.130 1.00 83.38 91 MET A N 1
ATOM 736 C CA . MET A 1 91 ? 15.378 -4.793 5.202 1.00 83.38 91 MET A CA 1
ATOM 737 C C . MET A 1 91 ? 15.800 -4.289 3.821 1.00 83.38 91 MET A C 1
ATOM 739 O O . MET A 1 91 ? 16.142 -3.118 3.666 1.00 83.38 91 MET A O 1
ATOM 743 N N . ALA A 1 92 ? 15.721 -5.142 2.801 1.00 81.25 92 ALA A N 1
ATOM 744 C CA . ALA A 1 92 ? 16.023 -4.722 1.444 1.00 81.25 92 ALA A CA 1
ATOM 745 C C . ALA A 1 92 ? 14.962 -3.768 0.901 1.00 81.25 92 ALA A C 1
ATOM 747 O O . ALA A 1 92 ? 15.313 -2.718 0.371 1.00 81.25 92 ALA A O 1
ATOM 748 N N . SER A 1 93 ? 13.675 -4.047 1.137 1.00 82.81 93 SER A N 1
ATOM 749 C CA . SER A 1 93 ? 12.593 -3.106 0.814 1.00 82.81 93 SER A CA 1
ATOM 750 C C . SER A 1 93 ? 12.804 -1.725 1.442 1.00 82.81 93 SER A C 1
ATOM 752 O O . SER A 1 93 ? 12.503 -0.703 0.824 1.00 82.81 93 SER A O 1
ATOM 754 N N . PHE A 1 94 ? 13.373 -1.677 2.647 1.00 85.31 94 PHE A N 1
ATOM 755 C CA . PHE A 1 94 ? 13.716 -0.422 3.301 1.00 85.31 94 PHE A CA 1
ATOM 756 C C . PHE A 1 94 ? 14.916 0.245 2.626 1.00 85.31 94 PHE A C 1
ATOM 758 O O . PHE A 1 94 ? 14.878 1.441 2.357 1.00 85.31 94 PHE A O 1
ATOM 765 N N . SER A 1 95 ? 15.959 -0.517 2.289 1.00 83.62 95 SER A N 1
ATOM 766 C CA . SER A 1 95 ? 17.101 0.017 1.539 1.00 83.62 95 SER A CA 1
ATOM 767 C C . SER A 1 95 ? 16.694 0.589 0.175 1.00 83.62 95 SER A C 1
ATOM 769 O O . SER A 1 95 ? 17.163 1.665 -0.178 1.00 83.62 95 SER A O 1
ATOM 771 N N . TYR A 1 96 ? 15.751 -0.045 -0.533 1.00 82.88 96 TYR A N 1
ATOM 772 C CA . TYR A 1 96 ? 15.189 0.483 -1.776 1.00 82.88 96 TYR A CA 1
ATOM 773 C C . TYR A 1 96 ? 14.448 1.794 -1.552 1.00 82.88 96 TYR A C 1
ATOM 775 O O . TYR A 1 96 ? 14.701 2.746 -2.276 1.00 82.88 96 TYR A O 1
ATOM 783 N N . LEU A 1 97 ? 13.626 1.898 -0.502 1.00 85.31 97 LEU A N 1
ATOM 784 C CA . LEU A 1 97 ? 12.986 3.166 -0.146 1.00 85.31 97 LEU A CA 1
ATOM 785 C C . LEU A 1 97 ? 14.020 4.280 0.076 1.00 85.31 97 LEU A C 1
ATOM 787 O O . LEU A 1 97 ? 13.822 5.404 -0.378 1.00 85.31 97 LEU A O 1
ATOM 791 N N . ILE A 1 98 ? 15.119 3.979 0.772 1.00 85.56 98 ILE A N 1
ATOM 792 C CA . ILE A 1 98 ? 16.197 4.943 1.006 1.00 85.56 98 ILE A CA 1
ATOM 793 C C . ILE A 1 98 ? 16.857 5.348 -0.316 1.00 85.56 98 ILE A C 1
ATOM 795 O O . ILE A 1 98 ? 17.006 6.542 -0.575 1.00 85.56 98 ILE A O 1
ATOM 799 N N . THR A 1 99 ? 17.197 4.386 -1.172 1.00 83.25 99 THR A N 1
ATOM 800 C CA . THR A 1 99 ? 17.734 4.652 -2.512 1.00 83.25 99 THR A CA 1
ATOM 801 C C . THR A 1 99 ? 16.772 5.497 -3.345 1.00 83.25 99 THR A C 1
ATOM 803 O O . THR A 1 99 ? 17.198 6.485 -3.932 1.00 83.25 99 THR A O 1
ATOM 806 N N . ASP A 1 100 ? 15.476 5.200 -3.331 1.00 84.06 100 ASP A N 1
ATOM 807 C CA . ASP A 1 100 ? 14.457 5.946 -4.074 1.00 84.06 100 ASP A CA 1
ATOM 808 C C . ASP A 1 100 ? 14.319 7.392 -3.578 1.00 84.06 100 ASP A C 1
ATOM 810 O O . ASP A 1 100 ? 14.094 8.308 -4.368 1.00 84.06 100 ASP A O 1
ATOM 814 N N . ILE A 1 101 ? 14.500 7.630 -2.274 1.00 85.12 101 ILE A N 1
ATOM 815 C CA . ILE A 1 101 ? 14.563 8.986 -1.709 1.00 85.12 101 ILE A CA 1
ATOM 816 C C . ILE A 1 101 ? 15.798 9.735 -2.229 1.00 85.12 101 ILE A C 1
ATOM 818 O O . ILE A 1 101 ? 15.712 10.931 -2.515 1.00 85.12 101 ILE A O 1
ATOM 822 N N . TYR A 1 102 ? 16.943 9.060 -2.358 1.00 82.56 102 TYR A N 1
ATOM 823 C CA . TYR A 1 102 ? 18.138 9.662 -2.953 1.00 82.56 102 TYR A CA 1
ATOM 824 C C . TYR A 1 102 ? 17.939 9.960 -4.443 1.00 82.56 102 TYR A C 1
ATOM 826 O O . TYR A 1 102 ? 18.235 11.076 -4.871 1.00 82.56 102 TYR A O 1
ATOM 834 N N . LEU A 1 103 ? 17.365 9.019 -5.197 1.00 80.25 103 LEU A N 1
ATOM 835 C CA . LEU A 1 103 ? 17.052 9.148 -6.625 1.00 80.25 103 LEU A CA 1
ATOM 836 C C . LEU A 1 103 ? 16.010 10.234 -6.920 1.00 80.25 103 LEU A C 1
ATOM 838 O O . LEU A 1 103 ? 15.968 10.773 -8.023 1.00 80.25 103 LEU A O 1
ATOM 842 N N . LEU A 1 104 ? 15.215 10.637 -5.927 1.00 81.88 104 LEU A N 1
ATOM 843 C CA . LEU A 1 104 ? 14.307 11.775 -6.053 1.00 81.88 104 LEU A CA 1
ATOM 844 C C . LEU A 1 104 ? 15.040 13.086 -6.377 1.00 81.88 104 LEU A C 1
ATOM 846 O O . LEU A 1 104 ? 14.469 13.972 -7.010 1.00 81.88 104 LEU A O 1
ATOM 850 N N . LYS A 1 105 ? 16.308 13.206 -5.960 1.00 76.44 105 LYS A N 1
ATOM 851 C CA . LYS A 1 105 ? 17.177 14.341 -6.310 1.00 76.44 105 LYS A CA 1
ATOM 852 C C . LYS A 1 105 ? 17.605 14.328 -7.778 1.00 76.44 105 LYS A C 1
ATOM 854 O O . LYS A 1 105 ? 17.995 15.368 -8.291 1.00 76.44 105 LYS A O 1
ATOM 859 N N . GLU A 1 106 ? 17.518 13.174 -8.426 1.00 76.75 106 GLU A N 1
ATOM 860 C CA . GLU A 1 106 ? 17.854 12.943 -9.833 1.00 76.75 106 GLU A CA 1
ATOM 861 C C . GLU A 1 106 ? 16.590 12.876 -10.711 1.00 76.75 106 GLU A C 1
ATOM 863 O O . GLU A 1 106 ? 16.600 12.288 -11.786 1.00 76.75 106 GLU A O 1
ATOM 868 N N . GLU A 1 107 ? 15.479 13.458 -10.241 1.00 76.94 107 GLU A N 1
ATOM 869 C CA . GLU A 1 107 ? 14.184 13.534 -10.941 1.00 76.94 107 GLU A CA 1
ATOM 870 C C . GLU A 1 107 ? 13.497 12.177 -11.209 1.00 76.94 107 GLU A C 1
ATOM 872 O O . GLU A 1 107 ? 12.446 12.113 -11.854 1.00 76.94 107 GLU A O 1
ATOM 877 N N . ALA A 1 108 ? 14.001 11.082 -10.634 1.00 79.06 108 ALA A N 1
ATOM 878 C CA . ALA A 1 108 ? 13.377 9.764 -10.710 1.00 79.06 108 ALA A CA 1
ATOM 879 C C . ALA A 1 108 ? 12.219 9.638 -9.701 1.00 79.06 108 ALA A C 1
ATOM 881 O O . ALA A 1 108 ? 12.307 8.975 -8.668 1.00 79.06 108 ALA A O 1
ATOM 882 N N . ILE A 1 109 ? 11.095 10.291 -10.004 1.00 85.38 109 ILE A N 1
ATOM 883 C CA . ILE A 1 109 ? 9.924 10.346 -9.113 1.00 85.38 109 ILE A CA 1
ATOM 884 C C . ILE A 1 109 ? 9.121 9.034 -9.077 1.00 85.38 109 ILE A C 1
ATOM 886 O O . ILE A 1 109 ? 8.446 8.739 -8.091 1.00 85.38 109 ILE A O 1
ATOM 890 N N . GLN A 1 110 ? 9.175 8.235 -10.146 1.00 85.62 110 GLN A N 1
ATOM 891 C CA . GLN A 1 110 ? 8.336 7.044 -10.297 1.00 85.62 110 GLN A CA 1
ATOM 892 C C . GLN A 1 110 ? 8.659 5.931 -9.276 1.00 85.62 110 GLN A C 1
ATOM 894 O O . GLN A 1 110 ? 7.709 5.455 -8.645 1.00 85.62 110 GLN A O 1
ATOM 899 N N . PRO A 1 111 ? 9.932 5.556 -9.027 1.00 82.06 111 PRO A N 1
ATOM 900 C CA . PRO A 1 111 ? 10.282 4.566 -8.003 1.00 82.06 111 PRO A CA 1
ATOM 901 C C . PRO A 1 111 ? 9.832 4.992 -6.604 1.00 82.06 111 PRO A C 1
ATOM 903 O O . PRO A 1 111 ? 9.211 4.222 -5.872 1.00 82.06 111 PRO A O 1
ATOM 906 N N . PHE A 1 112 ? 10.009 6.271 -6.270 1.00 85.56 112 PHE A N 1
ATOM 907 C CA . PHE A 1 112 ? 9.538 6.818 -5.003 1.00 85.56 112 PHE A CA 1
ATOM 908 C C . PHE A 1 112 ? 8.016 6.730 -4.844 1.00 85.56 112 PHE A C 1
ATOM 910 O O . PHE A 1 112 ? 7.529 6.343 -3.781 1.00 85.56 112 PHE A O 1
ATOM 917 N N . LEU A 1 113 ? 7.250 7.040 -5.897 1.00 88.00 113 LEU A N 1
ATOM 918 C CA . LEU A 1 113 ? 5.789 6.919 -5.881 1.00 88.00 113 LEU A CA 1
ATOM 919 C C . LEU A 1 113 ? 5.300 5.465 -5.764 1.00 88.00 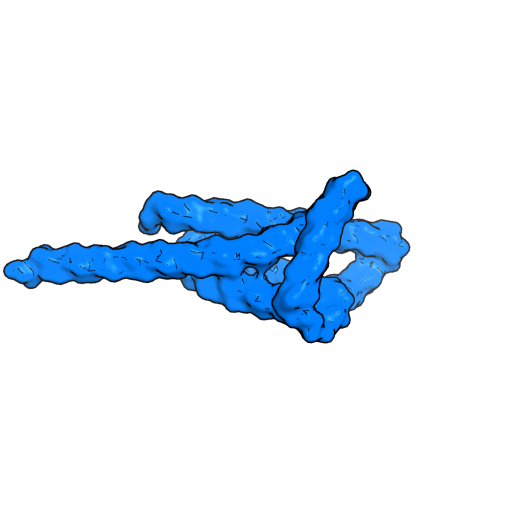113 LEU A C 1
ATOM 921 O O . LEU A 1 113 ? 4.142 5.257 -5.407 1.00 88.00 113 LEU A O 1
ATOM 925 N N . LEU A 1 114 ? 6.151 4.466 -6.017 1.00 85.75 114 LEU A N 1
ATOM 926 C CA . LEU A 1 114 ? 5.868 3.063 -5.704 1.00 85.75 114 LEU A CA 1
ATOM 927 C C . LEU A 1 114 ? 6.243 2.719 -4.260 1.00 85.75 114 LEU A C 1
ATOM 929 O O . LEU A 1 114 ? 5.418 2.187 -3.512 1.00 85.75 114 LEU A O 1
ATOM 933 N N . SER A 1 115 ? 7.471 3.027 -3.852 1.00 85.38 115 SER A N 1
ATOM 934 C CA . SER A 1 115 ? 8.023 2.580 -2.571 1.00 85.38 115 SER A CA 1
ATOM 935 C C . SER A 1 115 ? 7.406 3.306 -1.381 1.00 85.38 115 SER A C 1
ATOM 937 O O . SER A 1 115 ? 7.029 2.674 -0.391 1.00 85.38 115 SER A O 1
ATOM 939 N N . PHE A 1 116 ? 7.231 4.624 -1.471 1.00 89.50 116 PHE A N 1
ATOM 940 C CA . PHE A 1 116 ? 6.744 5.421 -0.349 1.00 89.50 116 PHE A CA 1
ATOM 941 C C . PHE A 1 116 ? 5.304 5.064 0.060 1.00 89.50 116 PHE A C 1
ATOM 943 O O . PHE A 1 116 ? 5.080 4.774 1.243 1.00 89.50 116 PHE A O 1
ATOM 950 N N . PRO A 1 117 ? 4.315 4.994 -0.858 1.00 92.38 117 PRO A N 1
ATOM 951 C CA . PRO A 1 117 ? 2.970 4.582 -0.475 1.00 92.38 117 PRO A CA 1
ATOM 952 C C . PRO A 1 117 ? 2.915 3.153 0.053 1.00 92.38 117 PRO A C 1
ATOM 954 O O . PRO A 1 117 ? 2.191 2.885 1.010 1.00 92.38 117 PRO A O 1
ATOM 957 N N . SER A 1 118 ? 3.712 2.252 -0.514 1.00 90.00 118 SER A N 1
ATOM 958 C CA . SER A 1 118 ? 3.738 0.852 -0.097 1.00 90.00 118 SER A CA 1
ATOM 959 C C . SER A 1 118 ? 4.224 0.660 1.337 1.00 90.00 118 SER A C 1
ATOM 961 O O . SER A 1 118 ? 3.706 -0.202 2.043 1.00 90.00 118 SER A O 1
ATOM 963 N N . TRP A 1 119 ? 5.152 1.502 1.800 1.00 91.81 119 TRP A N 1
ATOM 964 C CA . TRP A 1 119 ? 5.575 1.548 3.201 1.00 91.81 119 TRP A CA 1
ATOM 965 C C . TRP A 1 119 ? 4.546 2.217 4.122 1.00 91.81 119 TRP A C 1
ATOM 967 O O . TRP A 1 119 ? 4.373 1.799 5.268 1.00 91.81 119 TRP A O 1
ATOM 977 N N . LEU A 1 120 ? 3.819 3.230 3.641 1.00 95.50 120 LEU A N 1
ATOM 978 C CA . LEU A 1 120 ? 2.834 3.951 4.454 1.00 95.50 120 LEU A CA 1
ATOM 979 C C . LEU A 1 120 ? 1.502 3.217 4.630 1.00 95.50 120 LEU A C 1
ATOM 981 O O . LEU A 1 120 ? 0.913 3.280 5.709 1.00 95.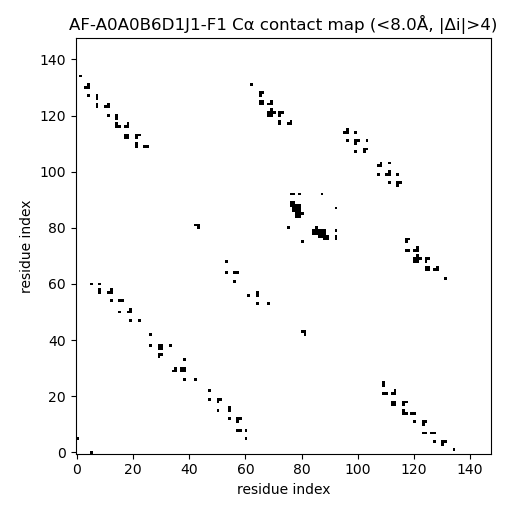50 120 LEU A O 1
ATOM 985 N N . ILE A 1 121 ? 1.001 2.531 3.601 1.00 95.81 121 ILE A N 1
ATOM 986 C CA . ILE A 1 121 ? -0.286 1.823 3.652 1.00 95.81 121 ILE A CA 1
ATOM 987 C C . ILE A 1 121 ? -0.395 0.849 4.841 1.00 95.81 121 ILE A C 1
ATOM 989 O O . ILE A 1 121 ? -1.421 0.912 5.530 1.00 95.81 121 ILE A O 1
ATOM 993 N N . PRO A 1 122 ? 0.586 -0.025 5.155 1.00 94.69 122 PRO A N 1
ATOM 994 C CA . PRO A 1 122 ? 0.475 -0.917 6.309 1.00 94.69 122 PRO A CA 1
ATOM 995 C C . PRO A 1 122 ? 0.409 -0.135 7.630 1.00 94.69 122 PRO A C 1
ATOM 997 O O . PRO A 1 122 ? -0.389 -0.465 8.503 1.00 94.69 122 PRO A O 1
ATOM 1000 N N . ILE A 1 123 ? 1.142 0.971 7.763 1.00 96.06 123 ILE A N 1
ATOM 1001 C CA . ILE A 1 123 ? 1.101 1.813 8.969 1.00 96.06 123 ILE A CA 1
ATOM 1002 C C . ILE A 1 123 ? -0.282 2.461 9.121 1.00 96.06 123 ILE A C 1
ATOM 1004 O O . ILE A 1 123 ? -0.927 2.352 10.166 1.00 96.06 123 ILE A O 1
ATOM 1008 N N . VAL A 1 124 ? -0.768 3.111 8.062 1.00 97.12 124 VAL A N 1
ATOM 1009 C CA . VAL A 1 124 ? -2.054 3.823 8.069 1.00 97.12 124 VAL A CA 1
ATOM 1010 C C . VAL A 1 124 ? -3.219 2.854 8.280 1.00 97.12 124 VAL A C 1
ATOM 1012 O O . VAL A 1 124 ? -4.148 3.151 9.035 1.00 97.12 124 VAL A O 1
ATOM 1015 N N . SER A 1 125 ? -3.174 1.678 7.653 1.00 96.75 125 SER A N 1
ATOM 1016 C CA . SER A 1 125 ? -4.200 0.647 7.821 1.00 96.75 125 SER A CA 1
ATOM 1017 C C . SER A 1 125 ? -4.209 0.054 9.231 1.00 96.75 125 SER A C 1
ATOM 1019 O O . SER A 1 125 ? -5.292 -0.093 9.800 1.00 96.75 125 SER A O 1
ATOM 1021 N N . LEU A 1 126 ? -3.043 -0.180 9.846 1.00 96.75 126 LEU A N 1
ATOM 1022 C CA . LEU A 1 126 ? -2.938 -0.628 11.238 1.00 96.75 126 LEU A CA 1
ATOM 1023 C C . LEU A 1 126 ? -3.533 0.398 12.214 1.00 96.75 126 LEU A C 1
ATOM 1025 O O . LEU A 1 126 ? -4.333 0.040 13.079 1.00 96.75 126 LEU A O 1
ATOM 1029 N N . VAL A 1 127 ? -3.214 1.686 12.040 1.00 96.75 127 VAL A N 1
ATOM 1030 C CA . VAL A 1 127 ? -3.831 2.776 12.820 1.00 96.75 127 VAL A CA 1
ATOM 1031 C C . VAL A 1 127 ? -5.350 2.800 12.614 1.00 96.75 127 VAL A C 1
ATOM 1033 O O . VAL A 1 127 ? -6.111 2.965 13.569 1.00 96.75 127 VAL A O 1
ATOM 1036 N N . GLY A 1 128 ? -5.809 2.565 11.383 1.00 95.75 128 GLY A N 1
ATOM 1037 C CA . GLY A 1 128 ? -7.221 2.380 11.060 1.00 95.75 128 GLY A CA 1
ATOM 1038 C C . GLY A 1 128 ? -7.878 1.248 11.843 1.00 95.75 128 GLY A C 1
ATOM 1039 O O . GLY A 1 128 ? -8.946 1.454 12.421 1.00 95.75 128 GLY A O 1
ATOM 1040 N N . CYS A 1 129 ? -7.243 0.074 11.894 1.00 95.25 129 CYS A N 1
ATOM 1041 C CA . CYS A 1 129 ? -7.716 -1.075 12.667 1.00 95.25 129 CYS A CA 1
ATOM 1042 C C . CYS A 1 129 ? -7.846 -0.735 14.156 1.00 95.25 129 CYS A C 1
ATOM 1044 O O . CYS A 1 129 ? -8.866 -1.054 14.768 1.00 95.25 129 CYS A O 1
ATOM 1046 N N . ILE A 1 130 ? -6.860 -0.034 14.727 1.00 94.50 130 ILE A N 1
ATOM 1047 C CA . ILE A 1 130 ? -6.892 0.414 16.127 1.00 94.50 130 ILE A CA 1
ATOM 1048 C C . ILE A 1 130 ? -8.079 1.355 16.361 1.00 94.50 130 ILE A C 1
ATOM 1050 O O . ILE A 1 130 ? -8.846 1.162 17.304 1.00 94.50 130 ILE A O 1
ATOM 1054 N N . PHE A 1 131 ? -8.281 2.353 15.496 1.00 94.19 131 PHE A N 1
ATOM 1055 C CA . PHE A 1 131 ? -9.416 3.271 15.626 1.00 94.19 131 PHE A CA 1
ATOM 1056 C C . PHE A 1 131 ? -10.763 2.577 15.460 1.00 94.19 131 PHE A C 1
ATOM 1058 O O . PHE A 1 131 ? -11.684 2.862 16.222 1.00 94.19 131 PHE A O 1
ATOM 1065 N N . TRP A 1 132 ? -10.877 1.646 14.515 1.00 93.69 132 TRP A N 1
ATOM 1066 C CA . TRP A 1 132 ? -12.088 0.852 14.346 1.00 93.69 132 TRP A CA 1
ATOM 1067 C C . TRP A 1 132 ? -12.390 0.010 15.593 1.00 93.69 132 TRP A C 1
ATOM 1069 O O . TRP A 1 132 ? -13.520 0.026 16.082 1.00 93.69 132 TRP A O 1
ATOM 1079 N N . TYR A 1 133 ? -11.380 -0.650 16.165 1.00 92.19 133 TYR A N 1
ATOM 1080 C CA . TYR A 1 133 ? -11.529 -1.418 17.401 1.00 92.19 133 TYR A CA 1
ATOM 1081 C C . TYR A 1 133 ? -11.989 -0.547 18.580 1.00 92.19 133 TYR A C 1
ATOM 1083 O O . TYR A 1 133 ? -12.912 -0.917 19.309 1.00 92.19 133 TYR A O 1
ATOM 1091 N N . LEU A 1 134 ? -11.388 0.635 18.749 1.00 89.69 134 LEU A N 1
ATOM 1092 C CA . LEU A 1 134 ? -11.772 1.583 19.798 1.00 89.69 134 LEU A CA 1
ATOM 1093 C C . LEU A 1 134 ? -13.208 2.098 19.620 1.00 89.69 134 LEU A C 1
ATOM 1095 O O . LEU A 1 134 ? -13.940 2.199 20.606 1.00 89.69 134 LEU A O 1
ATOM 1099 N N . ASP A 1 135 ? -13.627 2.378 18.383 1.00 87.81 135 ASP A N 1
ATOM 1100 C CA . ASP A 1 135 ? -14.996 2.805 18.073 1.00 87.81 135 ASP A CA 1
ATOM 1101 C C . ASP A 1 135 ? -16.018 1.708 18.433 1.00 87.81 135 ASP A C 1
ATOM 1103 O O . ASP A 1 135 ? -17.029 1.999 19.075 1.00 87.81 135 ASP A O 1
ATOM 1107 N N . VAL A 1 136 ? -15.735 0.442 18.093 1.00 86.81 136 VAL A N 1
ATOM 1108 C CA . VAL A 1 136 ? -16.601 -0.709 18.424 1.00 86.81 136 VAL A CA 1
ATOM 1109 C C . VAL A 1 136 ? -16.665 -0.956 19.932 1.00 86.81 136 VAL A C 1
ATOM 1111 O O . VAL A 1 136 ? -17.731 -1.246 20.475 1.00 86.81 136 VAL A O 1
ATOM 1114 N N . LYS A 1 137 ? -15.538 -0.840 20.643 1.00 83.81 137 LYS A N 1
ATOM 1115 C CA . LYS A 1 137 ? -15.518 -1.008 22.102 1.00 83.81 137 LYS A CA 1
ATOM 1116 C C . LYS A 1 137 ? -16.356 0.070 22.795 1.00 83.81 137 LYS A C 1
ATOM 1118 O O . LYS A 1 137 ? -17.100 -0.241 23.722 1.00 83.81 137 LYS A O 1
ATOM 1123 N N . LYS A 1 138 ? -16.269 1.318 22.320 1.00 80.94 138 LYS A N 1
ATOM 1124 C CA . LYS A 1 138 ? -17.027 2.447 22.870 1.00 80.94 138 LYS A CA 1
ATOM 1125 C C . LYS A 1 138 ? -18.536 2.311 22.640 1.00 80.94 138 LYS A C 1
ATOM 1127 O O . LYS A 1 138 ? -19.301 2.629 23.548 1.00 80.94 138 LYS A O 1
ATOM 1132 N N . SER A 1 139 ? -18.974 1.834 21.472 1.00 76.06 139 SER A N 1
ATOM 1133 C CA . SER A 1 139 ? -20.408 1.630 21.214 1.00 76.06 139 SER A CA 1
ATOM 1134 C C . SER A 1 139 ? -20.992 0.564 22.142 1.00 76.06 139 SER A C 1
ATOM 1136 O O . SER A 1 139 ? -21.973 0.827 22.823 1.00 76.06 139 SER A O 1
ATOM 1138 N N . LYS A 1 140 ? -20.307 -0.577 22.292 1.00 74.12 140 LYS A N 1
ATOM 1139 C CA . LYS A 1 140 ? -20.747 -1.656 23.191 1.00 74.12 140 LYS A CA 1
ATOM 1140 C C . LYS A 1 140 ? -20.824 -1.228 24.659 1.00 74.12 140 LYS A C 1
ATOM 1142 O O . LYS A 1 140 ? -21.700 -1.691 25.380 1.00 74.12 140 LYS A O 1
ATOM 1147 N N . SER A 1 141 ? -19.917 -0.360 25.120 1.00 70.12 141 SER A N 1
ATOM 1148 C CA . SER A 1 141 ? -19.985 0.170 26.490 1.00 70.12 141 SER A CA 1
ATOM 1149 C C . SER A 1 141 ? -21.148 1.138 26.706 1.00 70.12 141 SER A C 1
ATOM 1151 O O . SER A 1 141 ? -21.693 1.180 27.803 1.00 70.12 141 SER A O 1
ATOM 1153 N N . LEU A 1 142 ? -21.527 1.905 25.677 1.00 59.78 142 LEU A N 1
ATOM 1154 C CA . LEU A 1 142 ? -22.690 2.791 25.735 1.00 59.78 142 LEU A CA 1
ATOM 1155 C C . LEU A 1 142 ? -23.978 1.970 25.769 1.00 59.78 142 LEU A C 1
ATOM 1157 O O . LEU A 1 142 ? -24.793 2.193 26.653 1.00 59.78 142 LEU A O 1
ATOM 1161 N N . ASP A 1 143 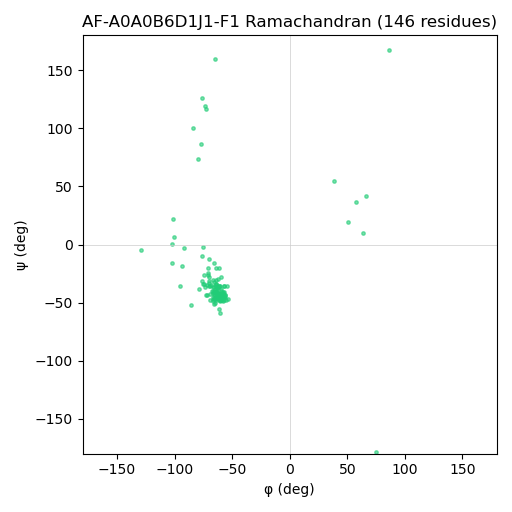? -24.114 0.980 24.886 1.00 63.06 143 ASP A N 1
ATOM 1162 C CA . ASP A 1 143 ? -25.303 0.120 24.833 1.00 63.06 143 ASP A CA 1
ATOM 1163 C C . ASP A 1 143 ? -25.563 -0.586 26.174 1.00 63.06 143 ASP A C 1
ATOM 1165 O O . ASP A 1 143 ? -26.709 -0.702 26.593 1.00 63.06 143 ASP A O 1
ATOM 1169 N N . LYS A 1 144 ? -24.498 -0.980 26.889 1.00 60.28 144 LYS A N 1
ATOM 1170 C CA . LYS A 1 144 ? -24.603 -1.603 28.215 1.00 60.28 144 LYS A CA 1
ATOM 1171 C C . LYS A 1 144 ? -25.067 -0.635 29.316 1.00 60.28 144 LYS A C 1
ATOM 1173 O O . LYS A 1 144 ? -25.810 -1.040 30.198 1.00 60.28 144 LYS A O 1
ATOM 1178 N N . HIS A 1 145 ? -24.655 0.634 29.266 1.00 50.72 145 HIS A N 1
ATOM 1179 C CA . HIS A 1 145 ? -25.027 1.641 30.271 1.00 50.72 145 HIS A CA 1
ATOM 1180 C C . HIS A 1 145 ? -26.508 2.053 30.168 1.00 50.72 145 HIS A C 1
ATOM 1182 O O . HIS A 1 145 ? -27.096 2.483 31.153 1.00 50.72 145 HIS A O 1
ATOM 1188 N N . TRP A 1 146 ? -27.119 1.943 28.987 1.00 50.69 146 TRP A N 1
ATOM 1189 C CA . TRP A 1 146 ? -28.536 2.278 28.785 1.00 50.69 146 TRP A CA 1
ATOM 1190 C C . TRP A 1 146 ? -29.484 1.082 28.960 1.00 50.69 146 TRP A C 1
ATOM 1192 O O . TRP A 1 146 ? -30.695 1.250 28.839 1.00 50.69 146 TRP A O 1
ATOM 1202 N N . SER A 1 147 ? -28.948 -0.117 29.208 1.00 56.31 147 SER A N 1
ATOM 1203 C CA . SER A 1 147 ? -29.720 -1.349 29.420 1.00 56.31 147 SER A CA 1
ATOM 1204 C C . SER A 1 147 ? -29.840 -1.779 30.890 1.00 56.31 147 SER A C 1
ATOM 1206 O O . SER A 1 147 ? -30.427 -2.826 31.152 1.00 56.31 147 SER A O 1
ATOM 1208 N N . GLU A 1 148 ? -29.262 -1.010 31.817 1.00 48.34 148 GLU A N 1
ATOM 1209 C CA . GLU A 1 148 ? -29.343 -1.179 33.281 1.00 48.34 148 GLU A CA 1
ATOM 1210 C C . GLU A 1 148 ? -30.198 -0.055 33.886 1.00 48.34 148 GLU A C 1
ATOM 1212 O O . GLU A 1 148 ? -30.979 -0.356 34.816 1.00 48.34 148 GLU A O 1
#

Foldseek 3Di:
DDPLLVVLLVLLLVLLVLQLVLLVVVLVVCCVVPNNVVSVVLDPVVVNVLSVVLSVVSVVSPLVSLVVLQVVLQVCCQQVSNVVPGGPGNVVLVVQCVVQVVCVVVVNVSSNSNSVSSVVRNVSSVVSNVVVVVVVVVVVVVVVVVVD

Organism: NCBI:txid28110

Secondary structure (DSSP, 8-state):
--HHHHHHHHHHHHHHHHHHHHHHHHHHHHHHHH-HHHHHHH--HHHHHHHHHHHHHHHTT-TTHHHHHHHHHHHHHHH-GGGT----HHHHHHHHHHHHHHHGGGT-HHHHHHHHHHHHHHHHHHHHHHHHHHHHHHHHHHHHHT--

Solvent-accessible surface area (backbone atoms only — not comparable to full-atom values): 7826 Å² total; per-residue (Å²): 134,58,74,69,50,52,50,41,40,52,52,49,44,53,37,47,50,41,37,51,53,28,49,53,50,53,46,50,54,41,28,77,74,66,31,64,71,49,32,63,73,64,50,61,61,67,58,56,51,50,54,53,55,48,46,53,40,38,73,69,64,45,73,75,45,26,64,48,45,24,53,52,31,49,50,42,44,32,36,39,70,86,75,71,49,80,62,68,29,58,68,45,47,48,50,48,42,53,50,25,60,58,36,44,80,72,71,42,53,52,62,31,36,45,43,53,36,48,62,43,43,29,56,51,19,48,54,36,46,53,50,52,52,51,52,54,52,52,51,56,55,51,58,55,67,76,74,112

Sequence (148 aa):
MSKRLKIIFYVLTILYIMLIIANIWGLVGIANSFGVSEVLSQTNVIYVLAILVITFFISKRSYYVLPICFILMTYWLITLPIFRVLQDGLMASFSYLITDIYLLKEEAIQPFLLSFPSWLIPIVSLVGCIFWYLDVKKSKSLDKHWSE

Radius 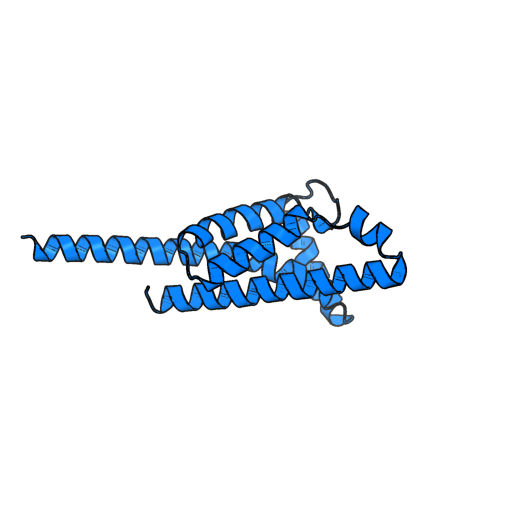of gyration: 18.3 Å; Cα contacts (8 Å, |Δi|>4): 127; chains: 1; bounding box: 48×27×60 Å